Protein AF-A0A0S2KBW3-F1 (afdb_monomer_lite)

Secondary structure (DSSP, 8-state):
-TTHHHHHHHHHHHHHHHHHHHHHHHHHHHHHHHHHHHHHTT----HHHHHHHHS----HHHHHHHHHHHHHHHHHHHHHHHHHHHHH--HHHHHHHHHHHHHHHHHHHHHHHHHHHHS----

Radius of gyration: 21.9 Å; chains: 1; bounding box: 45×46×58 Å

pLDDT: mean 83.55, std 12.35, range [44.75, 97.81]

Organism: NCBI:txid1249552

Foldseek 3Di:
DVVVVVCVVVVVVVVVVVVVVVVVVVVLVVLVVVVVVCVVVVNPQDPVNCCVSNPPPPDLVVLLVQLVVLLVVLVVLLVVQVVCCVPPVDNVSNVVSNVVSCVSNVSSVVSNVVSVVPPPPPD

Structure (mmCIF, N/CA/C/O backbone):
data_AF-A0A0S2KBW3-F1
#
_entry.id   AF-A0A0S2KBW3-F1
#
loop_
_atom_site.group_PDB
_atom_site.id
_atom_site.type_symbol
_atom_site.label_atom_id
_atom_site.label_alt_id
_atom_site.label_comp_id
_atom_site.label_asym_id
_atom_site.label_entity_id
_atom_site.label_seq_id
_atom_site.pdbx_PDB_ins_code
_atom_site.Cartn_x
_atom_site.Cartn_y
_atom_site.Cartn_z
_atom_site.occupancy
_atom_site.B_iso_or_equiv
_atom_site.auth_seq_id
_atom_site.auth_comp_id
_atom_site.auth_asym_id
_atom_site.auth_atom_id
_atom_site.pdbx_PDB_model_num
ATOM 1 N N . MET A 1 1 ? -2.255 -23.420 -21.746 1.00 65.56 1 MET A N 1
ATOM 2 C CA . MET A 1 1 ? -1.202 -23.194 -20.726 1.00 65.56 1 MET A CA 1
ATOM 3 C C . MET A 1 1 ? -0.645 -21.774 -20.776 1.00 65.56 1 MET A C 1
ATOM 5 O O . MET A 1 1 ? -0.390 -21.212 -19.723 1.00 65.56 1 MET A O 1
ATOM 9 N N . GLU A 1 2 ? -0.530 -21.159 -21.954 1.00 80.38 2 GLU A N 1
ATOM 10 C CA . GLU A 1 2 ? 0.042 -19.810 -22.139 1.00 80.38 2 GLU A CA 1
ATOM 11 C C . GLU A 1 2 ? -0.702 -18.682 -21.401 1.00 80.38 2 GLU A C 1
ATOM 13 O O . GLU A 1 2 ? -0.073 -17.743 -20.934 1.00 80.38 2 GLU A O 1
ATOM 18 N N . LEU A 1 3 ? -2.019 -18.804 -21.203 1.00 78.88 3 LEU A N 1
ATOM 19 C CA . LEU A 1 3 ? -2.834 -17.828 -20.459 1.00 78.88 3 LEU A CA 1
ATOM 20 C C . LEU A 1 3 ? -2.701 -17.944 -18.929 1.00 78.88 3 LEU A C 1
ATOM 22 O O . LEU A 1 3 ? -2.994 -16.992 -18.212 1.00 78.88 3 LEU A O 1
ATOM 26 N N . LEU A 1 4 ? -2.260 -19.099 -18.418 1.00 83.44 4 LEU A N 1
ATOM 27 C CA . LEU A 1 4 ? -2.167 -19.362 -16.977 1.00 83.44 4 LEU A CA 1
ATOM 28 C C . LEU A 1 4 ? -0.913 -18.723 -16.361 1.00 83.44 4 LEU A C 1
ATOM 30 O O . LEU A 1 4 ? -0.945 -18.285 -15.215 1.00 83.44 4 LEU A O 1
ATOM 34 N N . ILE A 1 5 ? 0.171 -18.636 -17.137 1.00 84.12 5 ILE A N 1
ATOM 35 C CA . ILE A 1 5 ? 1.462 -18.070 -16.721 1.00 84.12 5 ILE A CA 1
ATOM 36 C C . ILE A 1 5 ? 1.336 -16.590 -16.317 1.00 84.12 5 ILE A C 1
ATOM 38 O O . ILE A 1 5 ? 1.719 -16.265 -15.193 1.00 84.12 5 ILE A O 1
ATOM 42 N N . PRO A 1 6 ? 0.759 -15.690 -17.142 1.00 84.69 6 PRO A N 1
ATOM 43 C CA . PRO A 1 6 ? 0.581 -14.298 -16.737 1.00 84.69 6 PRO A CA 1
ATOM 44 C C . PRO A 1 6 ? -0.462 -14.135 -15.623 1.00 84.69 6 PRO A C 1
ATOM 46 O O . PRO A 1 6 ? -0.389 -13.165 -14.877 1.00 84.69 6 PRO A O 1
ATOM 49 N N . LEU A 1 7 ? -1.407 -15.074 -15.465 1.00 86.50 7 LEU A N 1
ATOM 50 C CA . LEU A 1 7 ? -2.447 -15.010 -14.429 1.00 86.50 7 LEU A CA 1
ATOM 51 C C . LEU A 1 7 ? -1.973 -15.480 -13.044 1.00 86.50 7 LEU A C 1
ATOM 53 O O . LEU A 1 7 ? -2.516 -15.049 -12.027 1.00 86.50 7 LEU A O 1
ATOM 57 N N . ALA A 1 8 ? -0.978 -16.368 -12.991 1.00 86.88 8 ALA A N 1
ATOM 58 C CA . ALA A 1 8 ? -0.470 -16.977 -11.764 1.00 86.88 8 ALA A CA 1
ATOM 59 C C . ALA A 1 8 ? -0.102 -15.976 -10.641 1.00 86.88 8 ALA A C 1
ATOM 61 O O . ALA A 1 8 ? -0.535 -16.193 -9.500 1.00 86.88 8 ALA A O 1
ATOM 62 N N . PRO A 1 9 ? 0.621 -14.862 -10.897 1.00 81.31 9 PRO A N 1
ATOM 63 C CA . PRO A 1 9 ? 0.916 -13.887 -9.844 1.00 81.31 9 PRO A CA 1
ATOM 64 C C . PRO A 1 9 ? -0.346 -13.191 -9.316 1.00 81.31 9 PRO A C 1
ATOM 66 O O . PRO A 1 9 ? -0.472 -12.982 -8.108 1.00 81.31 9 PRO A O 1
ATOM 69 N N . PHE A 1 10 ? -1.319 -12.899 -10.184 1.00 83.38 10 PHE A N 1
ATOM 70 C CA . PHE A 1 10 ? -2.580 -12.269 -9.783 1.00 83.38 10 PHE A CA 1
ATOM 71 C C . PHE A 1 10 ? -3.449 -13.206 -8.944 1.00 83.38 10 PHE A C 1
ATOM 73 O O . PHE A 1 10 ? -4.012 -12.775 -7.940 1.00 83.38 10 PHE A O 1
ATOM 80 N N . LEU A 1 11 ? -3.516 -14.493 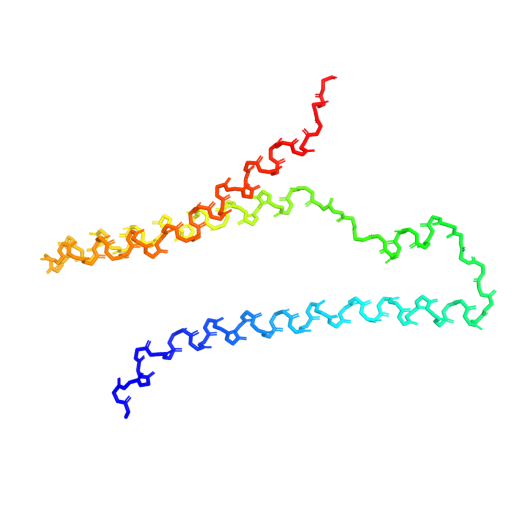-9.301 1.00 89.69 11 LEU A N 1
ATOM 81 C CA . LEU A 1 11 ? -4.232 -15.502 -8.514 1.00 89.69 11 LEU A CA 1
ATOM 82 C C . LEU A 1 11 ? -3.609 -15.696 -7.131 1.00 89.69 11 LEU A C 1
ATOM 84 O O . LEU A 1 11 ? -4.333 -15.850 -6.151 1.00 89.69 11 LEU A O 1
ATOM 88 N N . THR A 1 12 ? -2.281 -15.639 -7.038 1.00 86.44 12 THR A N 1
ATOM 89 C CA . THR A 1 12 ? -1.573 -15.734 -5.754 1.00 86.44 12 THR A CA 1
ATOM 90 C C . THR A 1 12 ? -1.890 -14.534 -4.859 1.00 86.44 12 THR A C 1
ATOM 92 O O . THR A 1 12 ? -2.267 -14.708 -3.701 1.00 86.44 12 THR A O 1
ATOM 95 N N . LEU A 1 13 ? -1.815 -13.316 -5.407 1.00 82.44 13 LEU A N 1
ATOM 96 C CA . LEU A 1 13 ? -2.211 -12.085 -4.714 1.00 82.44 13 LEU A CA 1
ATOM 97 C C . LEU A 1 13 ? -3.671 -12.140 -4.249 1.00 82.44 13 LEU A C 1
ATOM 99 O O . LEU A 1 13 ? -3.961 -11.867 -3.083 1.00 82.44 13 LEU A O 1
ATOM 103 N N . PHE A 1 14 ? -4.579 -12.548 -5.138 1.00 87.75 14 PHE A N 1
ATOM 104 C CA . PHE A 1 14 ? -5.990 -12.730 -4.815 1.00 87.75 14 PHE A CA 1
ATOM 105 C C . PHE A 1 14 ? -6.184 -13.753 -3.690 1.00 87.75 14 PHE A C 1
ATOM 107 O O . PHE A 1 14 ? -6.910 -13.478 -2.738 1.00 87.75 14 PHE A O 1
ATOM 114 N N . GLY A 1 15 ? -5.497 -14.896 -3.754 1.00 90.62 15 GLY A N 1
A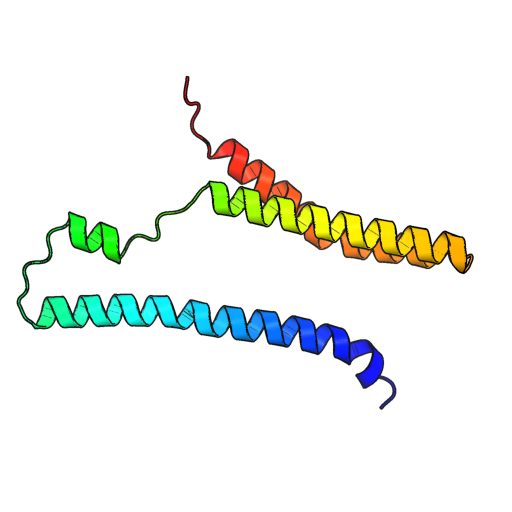TOM 115 C CA . GLY A 1 15 ? -5.565 -15.948 -2.742 1.00 90.62 15 GLY A CA 1
ATOM 116 C C . GLY A 1 15 ? -5.144 -15.464 -1.355 1.00 90.62 15 GLY A C 1
ATOM 117 O O . GLY A 1 15 ? -5.864 -15.697 -0.387 1.00 90.62 15 GLY A O 1
ATOM 118 N N . ILE A 1 16 ? -4.031 -14.729 -1.250 1.00 87.19 16 ILE A N 1
ATOM 119 C CA . ILE A 1 16 ? -3.551 -14.181 0.031 1.00 87.19 16 ILE A CA 1
ATOM 120 C C . ILE A 1 16 ? -4.579 -13.211 0.627 1.00 87.19 16 ILE A C 1
ATOM 122 O O . ILE A 1 16 ? -4.938 -13.331 1.801 1.00 87.19 16 ILE A O 1
ATOM 126 N N . VAL A 1 17 ? -5.089 -12.274 -0.180 1.00 84.25 17 VAL A N 1
ATOM 127 C CA . VAL A 1 17 ? -6.090 -11.292 0.268 1.00 84.25 17 VAL A CA 1
ATOM 128 C C . VAL A 1 17 ? -7.392 -11.983 0.675 1.00 84.25 17 VAL A C 1
ATOM 130 O O . VAL A 1 17 ? -7.962 -11.654 1.715 1.00 84.25 17 VAL A O 1
ATOM 133 N N . TRP A 1 18 ? -7.842 -12.966 -0.106 1.00 89.06 18 TRP A N 1
ATOM 134 C CA . TRP A 1 18 ? -9.054 -13.732 0.166 1.00 89.06 18 TRP A CA 1
ATOM 135 C C . TRP A 1 18 ? -8.964 -14.500 1.485 1.00 89.06 18 TRP A C 1
ATOM 137 O O . TRP A 1 18 ? -9.872 -14.420 2.313 1.00 89.06 18 TRP A O 1
ATOM 147 N N . ILE A 1 19 ? -7.851 -15.201 1.711 1.00 87.62 19 ILE A N 1
ATOM 148 C CA . ILE A 1 19 ? -7.602 -15.946 2.948 1.00 87.62 19 ILE A CA 1
ATOM 149 C C . ILE A 1 19 ? -7.589 -14.990 4.146 1.00 87.62 19 ILE A C 1
ATOM 151 O O . ILE A 1 19 ? -8.301 -15.220 5.126 1.00 87.62 19 ILE A O 1
ATOM 155 N N . ALA A 1 20 ? -6.839 -13.887 4.061 1.00 81.88 20 ALA A N 1
ATOM 156 C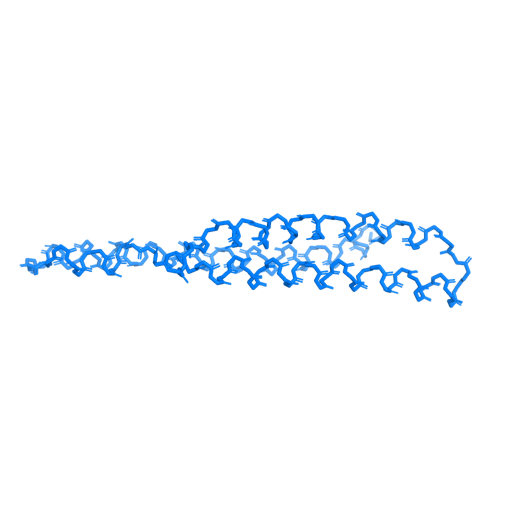 CA . ALA A 1 20 ? -6.775 -12.895 5.132 1.00 81.88 20 ALA A CA 1
ATOM 157 C C . ALA A 1 20 ? -8.160 -12.295 5.446 1.00 81.88 20 ALA A C 1
ATOM 159 O O . ALA A 1 20 ? -8.531 -12.150 6.614 1.00 81.88 20 ALA A O 1
ATOM 160 N N . TYR A 1 21 ? -8.949 -11.989 4.411 1.00 83.44 21 TYR A N 1
ATOM 161 C CA . TYR A 1 21 ? -10.317 -11.497 4.554 1.00 83.44 21 TYR A CA 1
ATOM 162 C C . TYR A 1 21 ? -11.228 -12.523 5.241 1.00 83.44 21 TYR A C 1
ATOM 164 O O . TYR A 1 21 ? -11.955 -12.172 6.174 1.00 83.44 21 TYR A O 1
ATOM 172 N N . TRP A 1 22 ? -11.160 -13.789 4.822 1.00 83.56 22 TRP A N 1
ATOM 173 C CA . TRP A 1 22 ? -11.971 -14.870 5.378 1.00 83.56 22 TRP A CA 1
ATOM 174 C C . TRP A 1 22 ? -11.697 -15.089 6.873 1.00 83.56 22 TRP A C 1
ATOM 176 O O . TRP A 1 22 ? -12.638 -15.133 7.670 1.00 83.56 22 TRP A O 1
ATOM 186 N N . PHE A 1 23 ? -10.424 -15.116 7.284 1.00 81.19 23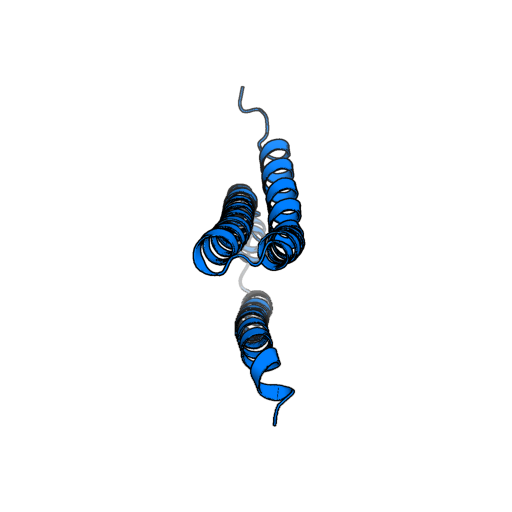 PHE A N 1
ATOM 187 C CA . PHE A 1 23 ? -10.056 -15.220 8.701 1.00 81.19 23 PHE A CA 1
ATOM 188 C C . PHE A 1 23 ? -10.508 -14.002 9.517 1.00 81.19 23 PHE A C 1
ATOM 190 O O . PHE A 1 23 ? -11.072 -14.149 10.603 1.00 81.19 23 PHE A O 1
ATOM 197 N N . ASN A 1 24 ? -10.340 -12.788 8.986 1.00 74.94 24 ASN A N 1
ATOM 198 C CA . ASN A 1 24 ? -10.752 -11.571 9.686 1.00 74.94 24 ASN A CA 1
ATOM 199 C C . ASN A 1 24 ? -12.285 -11.470 9.854 1.00 74.94 24 ASN A C 1
ATOM 201 O O . ASN A 1 24 ? -12.777 -10.937 10.852 1.00 74.94 24 ASN A O 1
ATOM 205 N N . ALA A 1 25 ? -13.057 -12.013 8.906 1.00 72.81 25 ALA A N 1
ATOM 206 C CA . ALA A 1 25 ? -14.514 -12.090 9.003 1.00 72.81 25 ALA A CA 1
ATOM 207 C C . ALA A 1 25 ? -14.985 -13.048 10.117 1.00 72.81 25 ALA A C 1
ATOM 209 O O . ALA A 1 25 ? -16.004 -12.783 10.763 1.00 72.81 25 ALA A O 1
ATOM 210 N N . GLY A 1 26 ? -14.238 -14.126 10.381 1.00 74.75 26 GLY A N 1
ATOM 211 C CA . GLY A 1 26 ? -14.531 -15.091 11.447 1.00 74.75 26 GLY A CA 1
ATOM 212 C C . GLY A 1 26 ? -14.428 -14.500 12.857 1.00 74.75 26 GLY A C 1
ATOM 213 O O . GLY A 1 26 ? -15.298 -14.746 13.692 1.00 74.75 26 GLY A O 1
ATOM 214 N N . ASN A 1 27 ? -13.434 -13.643 13.104 1.00 69.81 27 ASN A N 1
ATOM 215 C CA . ASN A 1 27 ? -13.173 -13.077 14.435 1.00 69.81 27 ASN A CA 1
ATOM 216 C C . ASN A 1 27 ? -14.361 -12.276 14.997 1.00 69.81 27 ASN A C 1
ATOM 218 O O . ASN A 1 27 ? -14.649 -12.331 16.190 1.00 69.81 27 ASN A O 1
ATOM 222 N N . ARG A 1 28 ? -15.110 -11.569 14.140 1.00 69.62 28 ARG A N 1
ATOM 223 C CA . ARG A 1 28 ? -16.298 -10.805 14.568 1.00 69.62 28 ARG A CA 1
ATOM 224 C C . ARG A 1 28 ? -17.437 -11.710 15.025 1.00 69.62 28 ARG A C 1
ATOM 226 O O . ARG A 1 28 ? -18.148 -11.361 15.964 1.00 69.62 28 ARG A O 1
ATOM 233 N N . LYS A 1 29 ? -17.605 -12.859 14.363 1.00 76.94 29 LYS A N 1
ATOM 234 C CA . LYS A 1 29 ? -18.629 -13.845 14.725 1.00 76.94 29 LYS A CA 1
ATOM 235 C C . LYS A 1 29 ? -18.321 -14.464 16.085 1.00 76.94 29 LYS A C 1
ATOM 237 O O . LYS A 1 29 ? -19.208 -14.508 16.927 1.00 76.94 29 LYS A O 1
ATOM 242 N N . GLN A 1 30 ? -17.060 -14.822 16.325 1.00 76.62 30 GLN A N 1
ATOM 243 C CA . GLN A 1 30 ? -16.621 -15.405 17.597 1.00 76.62 30 GLN A CA 1
ATOM 244 C C . GLN A 1 30 ? -16.848 -14.453 18.780 1.00 76.62 30 GLN A C 1
ATOM 246 O O . GLN A 1 30 ? -17.368 -14.863 19.809 1.00 76.62 30 GLN A O 1
ATOM 251 N N . VAL A 1 31 ? -16.551 -13.158 18.625 1.00 75.62 31 VAL A N 1
ATOM 252 C CA . VAL A 1 31 ? -16.806 -12.156 19.678 1.00 75.62 31 VAL A CA 1
ATOM 253 C C . VAL A 1 31 ? -18.300 -12.044 20.009 1.00 75.62 31 VAL A C 1
ATOM 255 O O . VAL A 1 31 ? -18.673 -12.001 21.181 1.00 75.62 31 VAL A O 1
ATOM 258 N N . GLN A 1 32 ? -19.171 -12.038 18.995 1.00 77.25 32 GLN A N 1
ATOM 259 C CA . GLN A 1 32 ? -20.624 -11.993 19.197 1.00 77.25 32 GLN A CA 1
ATOM 260 C C . GLN A 1 32 ? -21.169 -13.274 19.841 1.00 77.25 32 GLN A C 1
ATOM 262 O O . GLN A 1 32 ? -22.103 -13.211 20.639 1.00 77.25 32 GLN A O 1
ATOM 267 N N . GLU A 1 33 ? -20.591 -14.426 19.513 1.00 81.62 33 GLU A N 1
ATOM 268 C CA . GLU A 1 33 ? -20.949 -15.719 20.091 1.00 81.62 33 GLU A CA 1
ATOM 269 C C . GLU A 1 33 ? -20.534 -15.817 21.567 1.00 81.62 33 GLU A C 1
ATOM 271 O O . GLU A 1 33 ? -21.334 -16.241 22.404 1.00 81.62 33 GLU A O 1
ATOM 276 N N . THR A 1 34 ? -19.353 -15.303 21.921 1.00 80.69 34 THR A N 1
ATOM 277 C CA . THR A 1 34 ? -18.912 -15.154 23.317 1.00 80.69 34 THR A CA 1
ATOM 278 C C . THR A 1 34 ? -19.834 -14.216 24.099 1.00 80.69 34 THR A C 1
ATOM 280 O O . THR A 1 34 ? -20.262 -14.558 25.200 1.00 80.69 34 THR A O 1
ATOM 283 N N . LEU A 1 35 ? -20.216 -13.070 23.518 1.00 75.50 35 LEU A N 1
ATOM 284 C CA . LEU A 1 35 ? -21.191 -12.143 24.111 1.00 75.50 35 LEU A CA 1
ATOM 285 C C . LEU A 1 35 ? -22.550 -12.815 24.346 1.00 75.50 35 LEU A C 1
ATOM 287 O O . LEU A 1 35 ? -23.109 -12.696 25.433 1.00 75.50 35 LEU A O 1
ATOM 291 N N . ARG A 1 36 ? -23.070 -13.562 23.364 1.00 77.00 36 ARG A N 1
ATOM 292 C CA . ARG A 1 36 ? -24.321 -14.326 23.517 1.00 77.00 36 ARG A CA 1
ATOM 293 C C . ARG A 1 36 ? -24.217 -15.377 24.617 1.00 77.00 36 ARG A C 1
ATOM 295 O O . ARG A 1 36 ? -25.139 -15.509 25.413 1.00 77.00 36 ARG A O 1
ATOM 302 N N . THR A 1 37 ? -23.097 -16.091 24.682 1.00 81.31 37 THR A N 1
ATOM 303 C CA . THR A 1 37 ? -22.858 -17.116 25.705 1.00 81.31 37 THR A CA 1
ATOM 304 C C . THR A 1 37 ? -22.814 -16.504 27.104 1.00 81.31 37 THR A C 1
ATOM 306 O O . THR A 1 37 ? -23.472 -17.021 28.004 1.00 81.31 37 THR A O 1
ATOM 309 N N . ALA A 1 38 ? -22.126 -15.371 27.277 1.00 76.56 38 ALA A N 1
ATOM 310 C CA . ALA A 1 38 ? -22.048 -14.636 28.542 1.00 76.56 38 ALA A CA 1
ATOM 311 C C . ALA A 1 38 ? -23.415 -14.082 28.997 1.00 76.56 38 ALA A C 1
ATOM 313 O O . ALA A 1 38 ? -23.755 -14.160 30.176 1.00 76.56 38 ALA A O 1
ATOM 314 N N . ILE A 1 39 ? -24.236 -13.588 28.060 1.00 75.69 39 ILE A N 1
ATOM 315 C CA . ILE A 1 39 ? -25.614 -13.149 28.346 1.00 75.69 39 ILE A CA 1
ATOM 316 C C . ILE A 1 39 ? -26.474 -14.338 28.800 1.00 75.69 39 ILE A C 1
ATOM 318 O O . ILE A 1 39 ? -27.164 -14.253 29.814 1.00 75.69 39 ILE A O 1
ATOM 322 N N . ASN A 1 40 ? -26.406 -15.465 28.084 1.00 78.88 40 ASN A N 1
ATOM 323 C CA . ASN A 1 40 ? -27.189 -16.666 28.396 1.00 78.88 40 ASN A CA 1
ATOM 324 C C . ASN A 1 40 ? -26.794 -17.321 29.729 1.00 78.88 40 ASN A C 1
ATOM 326 O O . ASN A 1 40 ? -27.614 -18.003 30.335 1.00 78.88 40 ASN A O 1
ATOM 330 N N . SER A 1 41 ? -25.561 -17.116 30.197 1.00 79.69 41 SER A N 1
ATOM 331 C CA . SER A 1 41 ? -25.075 -17.631 31.486 1.00 79.69 41 SER A CA 1
ATOM 332 C C . SER A 1 41 ? -25.431 -16.727 32.678 1.00 79.69 41 SER A C 1
ATOM 334 O O . SER A 1 41 ? -25.007 -16.992 33.800 1.00 79.69 41 SER A O 1
ATOM 336 N N . GLY A 1 42 ? -26.253 -15.690 32.463 1.00 74.31 42 GLY A N 1
ATOM 337 C CA . GLY A 1 42 ? -26.771 -14.822 33.525 1.00 74.31 42 GLY A CA 1
ATOM 338 C C . GLY A 1 42 ? -25.742 -13.832 34.073 1.00 74.31 42 GLY A C 1
ATOM 339 O O . GLY A 1 42 ? -25.983 -13.193 35.099 1.00 74.31 42 GLY A O 1
ATOM 340 N N . GLN A 1 43 ? -24.594 -13.692 33.406 1.00 73.25 43 GLN A N 1
ATOM 341 C CA . GLN A 1 43 ? -23.544 -12.781 33.825 1.00 73.25 43 GLN A CA 1
ATOM 342 C C . GLN A 1 43 ? -23.974 -11.339 33.529 1.00 73.25 43 GLN A C 1
ATOM 344 O O . GLN A 1 43 ? -24.286 -10.988 32.389 1.00 73.25 43 GLN A O 1
ATOM 349 N N . GLN A 1 44 ? -24.007 -10.489 34.559 1.00 67.94 44 GLN A N 1
ATOM 350 C CA . GLN A 1 44 ? -24.327 -9.072 34.396 1.00 67.94 44 GLN A CA 1
ATOM 351 C C . GLN A 1 44 ? -23.164 -8.378 33.686 1.00 67.94 44 GLN A C 1
ATOM 353 O O . GLN A 1 44 ? -22.171 -7.990 34.299 1.00 67.94 44 GLN A O 1
ATOM 358 N N . LEU A 1 45 ? -23.271 -8.257 32.367 1.00 65.50 45 LEU A N 1
ATOM 359 C CA . LEU A 1 45 ? -22.337 -7.475 31.574 1.00 65.50 45 LEU A CA 1
ATOM 360 C C . LEU A 1 45 ? -22.660 -5.997 31.778 1.00 65.50 45 LEU A C 1
ATOM 362 O O . LEU A 1 45 ? -23.745 -5.535 31.420 1.00 65.50 45 LEU A O 1
ATOM 366 N N . THR A 1 46 ? -21.724 -5.246 32.353 1.00 73.31 46 THR A N 1
ATOM 367 C CA . THR A 1 46 ? -21.885 -3.797 32.449 1.00 73.31 46 THR A CA 1
ATOM 368 C C . THR A 1 46 ? -21.826 -3.179 31.042 1.00 73.31 46 THR A C 1
ATOM 370 O O . THR A 1 46 ? -21.165 -3.719 30.143 1.00 73.31 46 THR A O 1
ATOM 373 N N . PRO A 1 47 ? -22.495 -2.035 30.810 1.00 67.12 47 PRO A N 1
ATOM 374 C CA . PRO A 1 47 ? -22.475 -1.351 29.515 1.00 67.12 47 PRO A CA 1
ATOM 375 C C . PRO A 1 47 ? -21.058 -1.041 29.005 1.00 67.12 47 PRO A C 1
ATOM 377 O O . PRO A 1 47 ? -20.818 -1.054 27.798 1.00 67.12 47 PRO A O 1
ATOM 380 N N . GLU A 1 48 ? -20.103 -0.814 29.913 1.00 69.06 48 GLU A N 1
ATOM 381 C CA . GLU A 1 48 ? -18.687 -0.615 29.584 1.00 69.06 48 GLU A CA 1
ATOM 382 C C . GLU A 1 48 ? -18.028 -1.876 29.021 1.00 69.06 48 GLU A C 1
ATOM 384 O O . GLU A 1 48 ? -17.330 -1.790 28.012 1.00 69.06 48 GLU A O 1
ATOM 389 N N . THR A 1 49 ? -18.288 -3.056 29.593 1.00 69.50 49 THR A N 1
ATOM 390 C CA . THR A 1 49 ? -17.731 -4.326 29.098 1.00 69.50 49 THR A CA 1
ATOM 391 C C . THR A 1 49 ? -18.305 -4.700 27.730 1.00 69.50 49 THR A C 1
ATOM 393 O O . THR A 1 49 ? -17.571 -5.158 26.855 1.00 69.50 49 THR A O 1
ATOM 396 N N . ILE A 1 50 ? -19.595 -4.433 27.494 1.00 68.19 50 ILE A N 1
ATOM 397 C CA . ILE A 1 50 ? -20.233 -4.628 26.179 1.00 68.19 50 ILE A CA 1
ATOM 398 C C . ILE A 1 50 ? -19.615 -3.693 25.139 1.00 68.19 50 ILE A C 1
ATOM 400 O O . ILE A 1 50 ? -19.346 -4.108 24.013 1.00 68.19 50 ILE A O 1
ATOM 404 N N . LYS A 1 51 ? -19.353 -2.437 25.509 1.00 69.06 51 LYS A N 1
ATOM 405 C CA . LYS A 1 51 ? -18.716 -1.463 24.620 1.00 69.06 51 LYS A CA 1
ATOM 406 C C . LYS A 1 51 ? -17.258 -1.832 24.338 1.00 69.06 51 LYS A C 1
ATOM 408 O O . LYS A 1 51 ? -16.835 -1.727 23.195 1.00 69.06 51 LYS A O 1
ATOM 413 N N . ALA A 1 52 ? -16.522 -2.328 25.330 1.00 70.31 52 ALA A N 1
ATOM 414 C CA . ALA A 1 52 ? -15.140 -2.777 25.171 1.00 70.31 52 ALA A CA 1
ATOM 415 C C . ALA A 1 52 ? -15.010 -4.040 24.296 1.00 70.31 52 ALA A C 1
ATOM 417 O O . ALA A 1 52 ? -14.059 -4.153 23.527 1.00 70.31 52 ALA A O 1
ATOM 418 N N . LEU A 1 53 ? -15.970 -4.971 24.376 1.00 69.38 53 LEU A N 1
ATOM 419 C CA . LEU A 1 53 ? -15.997 -6.193 23.559 1.00 69.38 53 LEU A CA 1
ATOM 420 C C . LEU A 1 53 ? -16.614 -5.975 22.169 1.00 69.38 53 LEU A C 1
ATOM 422 O O . LEU A 1 53 ? -16.198 -6.606 21.201 1.00 69.38 53 LEU A O 1
ATOM 426 N N . GLY A 1 54 ? -17.630 -5.118 22.062 1.00 62.50 54 GLY A N 1
ATOM 427 C CA . GLY A 1 54 ? -18.443 -4.951 20.856 1.00 62.50 54 GLY A CA 1
ATOM 428 C C . GLY A 1 54 ? -18.046 -3.774 19.967 1.00 62.50 54 GLY A C 1
ATOM 429 O O . GLY A 1 54 ? -18.326 -3.807 18.766 1.00 62.50 54 GLY A O 1
ATOM 430 N N . ALA A 1 55 ? -17.398 -2.739 20.508 1.00 59.59 55 ALA A N 1
ATOM 431 C CA . ALA A 1 55 ? -16.958 -1.609 19.704 1.00 59.59 55 ALA A CA 1
ATOM 432 C C . ALA A 1 55 ? -15.565 -1.905 19.132 1.00 59.59 55 ALA A C 1
ATOM 434 O O . ALA A 1 55 ? -14.594 -1.957 19.889 1.00 59.59 55 ALA A O 1
ATOM 435 N N . PRO A 1 56 ? -15.408 -2.056 17.804 1.00 58.00 56 PRO A N 1
ATOM 436 C CA . PRO A 1 56 ? -14.082 -1.959 17.224 1.00 58.00 56 PRO A CA 1
ATOM 437 C C . PRO A 1 56 ? -13.547 -0.569 17.569 1.00 58.00 56 PRO A C 1
ATOM 439 O O . PRO A 1 56 ? -14.072 0.430 17.075 1.00 58.00 56 PRO A O 1
ATOM 442 N N . VAL A 1 57 ? -12.523 -0.497 18.426 1.00 60.34 57 VAL A N 1
ATOM 443 C CA . VAL A 1 57 ? -11.794 0.751 18.658 1.00 60.34 57 VAL A CA 1
ATOM 444 C C . VAL A 1 57 ? -11.208 1.144 17.310 1.00 60.34 57 VAL A C 1
ATOM 446 O O . VAL A 1 57 ? -10.291 0.502 16.777 1.00 60.34 57 VAL A O 1
ATOM 449 N N . ARG A 1 58 ? -11.843 2.136 16.688 1.00 59.19 58 ARG A N 1
ATOM 450 C CA . ARG A 1 58 ? -11.445 2.633 15.383 1.00 59.19 58 ARG A CA 1
ATOM 451 C C . ARG A 1 58 ? -10.128 3.349 15.607 1.00 59.19 58 ARG A C 1
ATOM 453 O O . ARG A 1 58 ? -10.073 4.374 16.268 1.00 59.19 58 ARG A O 1
ATOM 460 N N . ASN A 1 59 ? -9.063 2.700 15.164 1.00 66.81 59 ASN A N 1
ATOM 461 C CA . ASN A 1 59 ? -7.715 3.165 15.415 1.00 66.81 59 ASN A CA 1
ATOM 462 C C . ASN A 1 59 ? -7.359 4.087 14.249 1.00 66.81 59 ASN A C 1
ATOM 464 O O . ASN A 1 59 ? -7.102 3.582 13.159 1.00 66.81 59 ASN A O 1
ATOM 468 N N . ASP A 1 60 ? -7.458 5.403 14.443 1.00 67.06 60 ASP A N 1
ATOM 469 C CA . ASP A 1 60 ? -7.232 6.395 13.379 1.00 67.06 60 ASP A CA 1
ATOM 470 C C . ASP A 1 60 ? -5.814 6.301 12.793 1.00 67.06 60 ASP A C 1
ATOM 472 O O . ASP A 1 60 ? -5.616 6.547 11.602 1.00 67.06 60 ASP A O 1
ATOM 476 N N . ASP A 1 61 ? -4.845 5.825 13.580 1.00 76.06 61 ASP A N 1
ATOM 477 C CA . ASP A 1 61 ? -3.487 5.554 13.102 1.00 76.06 61 ASP A CA 1
ATOM 478 C C . ASP A 1 61 ? -3.438 4.398 12.093 1.00 76.06 61 ASP A C 1
ATOM 480 O O . ASP A 1 61 ? -2.580 4.377 11.212 1.00 76.06 61 ASP A O 1
ATOM 484 N N . ARG A 1 62 ? -4.399 3.466 12.144 1.00 79.69 62 ARG A N 1
ATOM 485 C CA . ARG A 1 62 ? -4.478 2.334 11.209 1.00 79.69 62 ARG A CA 1
ATOM 486 C C . ARG A 1 62 ? -4.688 2.809 9.779 1.00 79.69 62 ARG A C 1
ATOM 488 O O . ARG A 1 62 ? -4.045 2.290 8.873 1.00 79.69 62 ARG A O 1
ATOM 495 N N . ASP A 1 63 ? -5.553 3.799 9.578 1.00 85.06 63 ASP A N 1
ATOM 496 C CA . ASP A 1 63 ? -5.823 4.342 8.246 1.00 85.06 63 ASP A CA 1
ATOM 497 C C . ASP A 1 63 ? -4.586 5.077 7.705 1.00 85.06 63 ASP A C 1
ATOM 499 O O . ASP A 1 63 ? -4.281 4.964 6.519 1.00 85.06 63 ASP A O 1
ATOM 503 N N . MET A 1 64 ? -3.818 5.745 8.577 1.00 87.94 64 MET A N 1
ATOM 504 C CA . MET A 1 64 ? -2.548 6.378 8.206 1.00 87.94 64 MET A CA 1
ATOM 505 C C . MET A 1 64 ? -1.495 5.342 7.798 1.00 87.94 64 MET A C 1
ATOM 507 O O . MET A 1 64 ? -0.842 5.499 6.768 1.00 87.94 64 MET A O 1
ATOM 511 N N . THR A 1 65 ? -1.343 4.261 8.570 1.00 90.06 65 THR A N 1
ATOM 512 C CA . THR A 1 65 ? -0.395 3.187 8.246 1.00 90.06 65 THR A CA 1
ATOM 513 C C . THR A 1 65 ? -0.764 2.504 6.934 1.00 90.06 65 THR A C 1
ATOM 515 O O . THR A 1 65 ? 0.095 2.336 6.071 1.00 90.06 65 THR A O 1
ATOM 518 N N . VAL A 1 66 ? -2.039 2.149 6.744 1.00 91.06 66 VAL A N 1
ATOM 519 C CA . VAL A 1 66 ? -2.501 1.521 5.496 1.00 91.06 66 VAL A CA 1
ATOM 520 C C . VAL A 1 66 ? -2.309 2.474 4.316 1.00 91.06 66 VAL A C 1
ATOM 522 O O . VAL A 1 66 ? -1.829 2.053 3.264 1.00 91.06 66 VAL A O 1
ATOM 525 N N . GLY A 1 67 ? -2.615 3.762 4.492 1.00 92.94 67 GLY A N 1
ATOM 526 C CA . GLY A 1 67 ? -2.407 4.774 3.461 1.00 92.94 67 GLY A CA 1
ATOM 527 C C . GLY A 1 67 ? -0.943 4.912 3.040 1.00 92.94 67 GLY A C 1
ATOM 528 O O . GLY A 1 67 ? -0.634 4.876 1.847 1.00 92.94 67 GLY A O 1
ATOM 529 N N . ALA A 1 68 ? -0.030 4.985 4.011 1.00 94.12 68 ALA A N 1
ATOM 530 C CA . ALA A 1 68 ? 1.406 5.078 3.765 1.00 94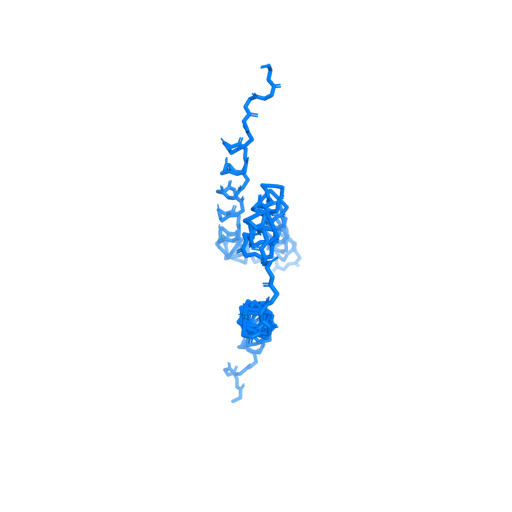.12 68 ALA A CA 1
ATOM 531 C C . ALA A 1 68 ? 1.961 3.837 3.045 1.00 94.12 68 ALA A C 1
ATOM 533 O O . ALA A 1 68 ? 2.750 3.971 2.109 1.00 94.12 68 ALA A O 1
ATOM 534 N N . VAL A 1 69 ? 1.512 2.636 3.428 1.00 94.31 69 VAL A N 1
ATOM 535 C CA . VAL A 1 69 ? 1.909 1.381 2.766 1.00 94.31 69 VAL A CA 1
ATOM 536 C C . VAL A 1 69 ? 1.479 1.373 1.298 1.00 94.31 69 VAL A C 1
ATOM 538 O O . VAL A 1 69 ? 2.2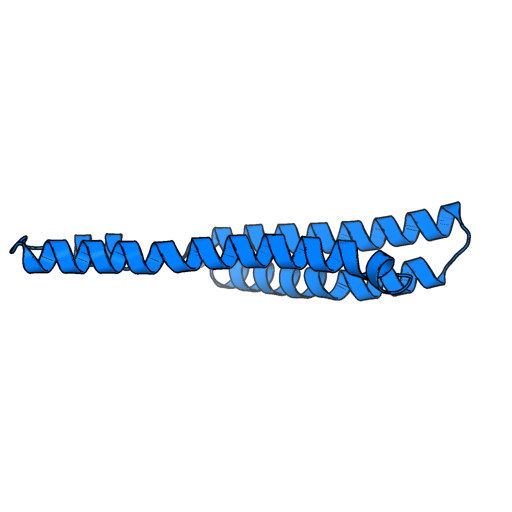68 1.009 0.430 1.00 94.31 69 VAL A O 1
ATOM 541 N N . LEU A 1 70 ? 0.259 1.815 0.990 1.00 95.69 70 LEU A N 1
ATOM 542 C CA . LEU A 1 70 ? -0.226 1.861 -0.391 1.00 95.69 70 LEU A CA 1
ATOM 543 C C . LEU A 1 70 ? 0.538 2.879 -1.253 1.00 95.69 70 LEU A C 1
ATOM 545 O O . LEU A 1 70 ? 0.851 2.588 -2.407 1.00 95.69 70 LEU A O 1
ATOM 549 N N . ILE A 1 71 ? 0.911 4.032 -0.691 1.00 97.31 71 ILE A N 1
ATOM 550 C CA . ILE A 1 71 ? 1.780 5.002 -1.379 1.00 97.31 71 ILE A CA 1
ATOM 551 C C . ILE A 1 71 ? 3.163 4.393 -1.654 1.00 97.31 71 ILE A C 1
ATOM 553 O O . ILE A 1 71 ? 3.691 4.550 -2.753 1.00 97.31 71 ILE A O 1
ATOM 557 N N . ALA A 1 72 ? 3.735 3.658 -0.695 1.00 96.75 72 ALA A N 1
ATOM 558 C CA . ALA A 1 72 ? 5.016 2.980 -0.884 1.00 96.75 72 ALA A CA 1
ATOM 559 C C . ALA A 1 72 ? 4.949 1.917 -1.996 1.00 96.75 72 ALA A C 1
ATOM 561 O O . ALA A 1 72 ? 5.856 1.833 -2.822 1.00 96.75 72 ALA A O 1
ATOM 562 N N . ILE A 1 73 ? 3.855 1.152 -2.068 1.00 95.94 73 ILE A N 1
ATOM 563 C CA . ILE A 1 73 ? 3.623 0.177 -3.146 1.00 95.94 73 ILE A CA 1
ATOM 564 C C . ILE A 1 73 ? 3.522 0.881 -4.507 1.00 95.94 73 ILE A C 1
ATOM 566 O O . ILE A 1 73 ? 4.128 0.427 -5.476 1.00 95.94 73 ILE A O 1
ATOM 570 N N . ALA A 1 74 ? 2.807 2.007 -4.591 1.00 97.38 74 ALA A N 1
ATOM 571 C CA . ALA A 1 74 ? 2.734 2.803 -5.816 1.00 97.38 74 ALA A CA 1
ATOM 572 C C . ALA A 1 74 ? 4.121 3.283 -6.270 1.00 97.38 74 ALA A C 1
ATOM 574 O O . ALA A 1 74 ? 4.493 3.109 -7.430 1.00 97.38 74 ALA A O 1
ATOM 575 N N . ALA A 1 75 ? 4.915 3.825 -5.343 1.00 97.62 75 ALA A N 1
ATOM 576 C CA . ALA A 1 75 ? 6.283 4.245 -5.624 1.00 97.62 75 ALA A CA 1
ATOM 577 C C . ALA A 1 75 ? 7.153 3.074 -6.112 1.00 97.62 75 ALA A C 1
ATOM 579 O O . ALA A 1 75 ? 7.903 3.233 -7.072 1.00 97.62 75 ALA A O 1
ATOM 580 N N . ALA A 1 76 ? 7.014 1.886 -5.514 1.00 97.38 76 ALA A N 1
ATOM 581 C CA . ALA A 1 76 ? 7.745 0.693 -5.933 1.00 97.38 76 ALA A CA 1
ATOM 582 C C . ALA A 1 76 ? 7.431 0.290 -7.385 1.00 97.38 76 ALA A C 1
ATOM 584 O O . ALA A 1 76 ? 8.355 -0.010 -8.139 1.00 97.38 76 ALA A O 1
ATOM 585 N N . PHE A 1 77 ? 6.161 0.335 -7.805 1.00 97.38 77 PHE A N 1
ATOM 586 C CA . PHE A 1 77 ? 5.784 0.061 -9.198 1.00 97.38 77 PHE A CA 1
ATOM 587 C C . PHE A 1 77 ? 6.364 1.090 -10.175 1.00 97.38 77 PHE A C 1
ATOM 589 O O . PHE A 1 77 ? 6.877 0.704 -11.224 1.00 97.38 77 PHE A O 1
ATOM 596 N N . ILE A 1 78 ? 6.342 2.380 -9.826 1.00 97.81 78 ILE A N 1
ATOM 597 C CA . ILE A 1 78 ? 6.947 3.434 -10.657 1.00 97.81 78 ILE A CA 1
ATOM 598 C C . ILE A 1 78 ? 8.452 3.190 -10.810 1.00 97.81 78 ILE A C 1
ATOM 600 O O . ILE A 1 78 ? 8.962 3.183 -11.929 1.00 97.81 78 ILE A O 1
ATOM 604 N N . ILE A 1 79 ? 9.159 2.937 -9.703 1.00 97.69 79 ILE A N 1
ATOM 605 C CA . ILE A 1 79 ? 10.602 2.660 -9.713 1.00 97.69 79 ILE A CA 1
ATOM 606 C C . ILE A 1 79 ? 10.906 1.420 -10.557 1.00 97.69 79 ILE A C 1
ATOM 608 O O . ILE A 1 79 ? 11.815 1.458 -11.382 1.00 97.69 79 ILE A O 1
ATOM 612 N N . LEU A 1 80 ? 10.132 0.343 -10.404 1.00 95.12 80 LEU A N 1
ATOM 613 C CA . LEU A 1 80 ? 10.289 -0.869 -11.207 1.00 95.12 80 LEU A CA 1
ATOM 614 C C . LEU A 1 80 ? 10.138 -0.578 -12.707 1.00 95.12 80 LEU A C 1
ATOM 616 O O . LEU A 1 80 ? 10.983 -0.995 -13.496 1.00 95.12 80 LEU A O 1
ATOM 620 N N . GLY A 1 81 ? 9.100 0.169 -13.096 1.00 95.81 81 GLY A N 1
ATOM 621 C CA . GLY A 1 81 ? 8.885 0.571 -14.487 1.00 95.81 81 GLY A CA 1
ATOM 622 C C . GLY A 1 81 ? 10.041 1.397 -15.052 1.00 95.81 81 GLY A C 1
ATOM 623 O O . GLY A 1 81 ? 10.483 1.143 -16.171 1.00 95.81 81 GLY A O 1
ATOM 624 N N . LEU A 1 82 ? 10.577 2.334 -14.264 1.00 97.00 82 LEU A N 1
ATOM 625 C CA . LEU A 1 82 ? 11.736 3.144 -14.647 1.00 97.00 82 LEU A CA 1
ATOM 626 C C . LEU A 1 82 ? 13.011 2.310 -14.802 1.00 97.00 82 LEU A C 1
ATOM 628 O O . LEU A 1 82 ? 13.758 2.514 -15.754 1.00 97.00 82 LEU A O 1
ATOM 632 N N . VAL A 1 83 ? 13.261 1.357 -13.901 1.00 97.31 83 VAL A N 1
ATOM 633 C CA . VAL A 1 83 ? 14.424 0.462 -14.000 1.00 97.31 83 VAL A CA 1
ATOM 634 C C . VAL A 1 83 ? 14.338 -0.397 -15.261 1.00 97.31 83 VAL A C 1
ATOM 636 O O . VAL A 1 83 ? 15.332 -0.523 -15.970 1.00 97.31 83 VAL A O 1
ATOM 639 N N . ILE A 1 84 ? 13.163 -0.949 -15.580 1.00 94.88 84 ILE A N 1
ATOM 640 C CA . ILE A 1 84 ? 12.981 -1.738 -16.807 1.00 94.88 84 ILE A CA 1
ATOM 641 C C . ILE A 1 84 ? 13.199 -0.868 -18.046 1.00 94.88 84 ILE A C 1
ATOM 643 O O . ILE A 1 84 ? 13.904 -1.297 -18.956 1.00 94.88 84 ILE A O 1
ATOM 647 N N . PHE A 1 85 ? 12.668 0.358 -18.059 1.00 94.25 85 PHE A N 1
ATOM 648 C CA . PHE A 1 85 ? 12.927 1.318 -19.131 1.00 94.25 85 PHE A CA 1
ATOM 649 C C . PHE A 1 85 ? 14.433 1.555 -19.332 1.00 94.25 85 PHE A C 1
ATOM 651 O O . PHE A 1 85 ? 14.915 1.438 -20.451 1.00 94.25 85 PHE A O 1
ATOM 658 N N . ILE A 1 86 ? 15.193 1.801 -18.260 1.00 95.88 86 ILE A N 1
ATOM 659 C CA . ILE A 1 86 ? 16.642 2.058 -18.346 1.00 95.88 86 ILE A CA 1
ATOM 660 C C . ILE A 1 86 ? 17.418 0.830 -18.845 1.00 95.88 86 ILE A C 1
ATOM 662 O O . ILE A 1 86 ? 18.380 0.971 -19.595 1.00 95.88 86 ILE A O 1
ATOM 666 N N . VAL A 1 87 ? 17.038 -0.371 -18.403 1.00 96.50 87 VAL A N 1
ATOM 667 C CA . VAL A 1 87 ? 17.790 -1.603 -18.690 1.00 96.50 87 VAL A CA 1
ATOM 668 C C . VAL A 1 87 ? 17.433 -2.202 -20.052 1.00 96.50 87 VAL A C 1
ATOM 670 O O . VAL A 1 87 ? 18.295 -2.806 -20.685 1.00 96.50 87 VAL A O 1
ATOM 673 N N . GLN A 1 88 ? 16.179 -2.074 -20.491 1.00 95.00 88 GLN A N 1
ATOM 674 C CA . GLN A 1 88 ? 15.667 -2.740 -21.696 1.00 95.00 88 GLN A CA 1
ATOM 675 C C . GLN A 1 88 ? 15.205 -1.784 -22.804 1.00 95.00 88 GLN A C 1
ATOM 677 O O . GLN A 1 88 ? 14.753 -2.268 -23.837 1.00 95.00 88 GLN A O 1
ATOM 682 N N . ASP A 1 89 ? 15.306 -0.466 -22.606 1.00 93.75 89 ASP A N 1
ATOM 683 C CA . ASP A 1 89 ? 14.878 0.574 -23.559 1.00 93.75 89 ASP A CA 1
ATOM 684 C C . ASP A 1 89 ? 13.403 0.442 -23.996 1.00 93.75 89 ASP A C 1
ATOM 686 O O . ASP A 1 89 ? 13.035 0.678 -25.142 1.00 93.75 89 ASP A O 1
ATOM 690 N N . GLN A 1 90 ? 12.538 0.033 -23.058 1.00 93.19 90 GLN A N 1
ATOM 691 C CA . GLN A 1 90 ? 11.091 -0.123 -23.268 1.00 93.19 90 GLN A CA 1
ATOM 692 C C . GLN A 1 90 ? 10.314 0.979 -22.526 1.00 93.19 90 GLN A C 1
ATOM 694 O O . GLN A 1 90 ? 9.928 0.791 -21.363 1.00 93.19 90 GLN A O 1
ATOM 699 N N . PRO A 1 91 ? 10.089 2.154 -23.145 1.00 91.50 91 PRO A N 1
ATOM 700 C CA . PRO A 1 91 ? 9.419 3.283 -22.494 1.00 91.50 91 PRO A CA 1
ATOM 701 C C . PRO A 1 91 ? 7.950 2.998 -22.143 1.00 91.50 91 PRO A C 1
ATOM 703 O O . PRO A 1 91 ? 7.424 3.540 -21.167 1.00 91.50 91 PRO A O 1
ATOM 706 N N . GLU A 1 92 ? 7.281 2.114 -22.885 1.00 95.38 92 GLU A N 1
ATOM 707 C CA . GLU A 1 92 ? 5.902 1.698 -22.628 1.00 95.38 92 GLU A CA 1
ATOM 708 C C . GLU A 1 92 ? 5.731 1.023 -21.262 1.00 95.38 92 GLU A C 1
ATOM 710 O O . GLU A 1 92 ? 4.701 1.211 -20.610 1.00 95.38 92 GLU A O 1
ATOM 715 N N . VAL A 1 93 ? 6.746 0.301 -20.775 1.00 93.50 93 VAL A N 1
ATOM 716 C CA . VAL A 1 93 ? 6.680 -0.385 -19.477 1.00 93.50 93 VAL A CA 1
ATOM 717 C C . VAL A 1 93 ? 6.598 0.626 -18.337 1.00 93.50 93 VAL A C 1
ATOM 719 O O . VAL A 1 93 ? 5.806 0.439 -17.413 1.00 93.50 93 VAL A O 1
ATOM 722 N N . ALA A 1 94 ? 7.342 1.732 -18.415 1.00 94.19 94 ALA A N 1
ATOM 723 C CA . ALA A 1 94 ? 7.274 2.793 -17.412 1.00 94.19 94 ALA A CA 1
ATOM 724 C C . ALA A 1 94 ? 5.873 3.429 -17.349 1.00 94.19 94 ALA A C 1
ATOM 726 O O . ALA A 1 94 ? 5.338 3.657 -16.259 1.00 94.19 94 ALA A O 1
ATOM 727 N N . LEU A 1 95 ? 5.245 3.650 -18.508 1.00 95.00 95 LEU A N 1
ATOM 728 C CA . LEU A 1 95 ? 3.879 4.172 -18.620 1.00 95.00 95 LEU A CA 1
ATOM 729 C C . LEU A 1 95 ? 2.844 3.204 -18.034 1.00 95.00 95 LEU A C 1
ATOM 731 O O . LEU A 1 95 ? 2.021 3.606 -17.208 1.00 95.00 95 LEU A O 1
ATOM 735 N N . ILE A 1 96 ? 2.914 1.922 -18.403 1.00 95.44 96 ILE A N 1
ATOM 736 C CA . ILE A 1 96 ? 1.994 0.889 -17.906 1.00 95.44 96 ILE A CA 1
ATOM 737 C C . ILE A 1 96 ? 2.144 0.727 -16.389 1.00 95.44 96 ILE A C 1
ATOM 739 O O . ILE A 1 96 ? 1.144 0.725 -15.670 1.00 95.44 96 ILE A O 1
ATOM 743 N N . MET A 1 97 ? 3.377 0.644 -15.879 1.00 95.69 97 MET A N 1
ATOM 744 C CA . MET A 1 97 ? 3.632 0.505 -14.441 1.00 95.69 97 MET A CA 1
ATOM 745 C C . MET A 1 97 ? 3.175 1.731 -13.649 1.00 95.69 97 MET A C 1
ATOM 747 O O . MET A 1 97 ? 2.630 1.574 -12.559 1.00 95.69 97 MET A O 1
ATOM 751 N N . THR A 1 98 ? 3.308 2.938 -14.202 1.00 96.44 98 THR A N 1
ATOM 752 C CA . THR A 1 98 ? 2.753 4.157 -13.590 1.00 96.44 98 THR A CA 1
ATOM 753 C C . THR A 1 98 ? 1.222 4.111 -13.547 1.00 96.44 98 THR A C 1
ATOM 755 O O . THR A 1 98 ? 0.615 4.466 -12.535 1.00 96.44 98 THR A O 1
ATOM 758 N N . GLY A 1 99 ? 0.584 3.601 -14.606 1.00 95.56 99 GLY A N 1
ATOM 759 C CA . GLY A 1 99 ? -0.855 3.336 -14.626 1.00 95.56 99 GLY A CA 1
ATOM 760 C C . GLY A 1 99 ? -1.284 2.367 -13.521 1.00 95.56 99 GLY A C 1
ATOM 761 O O . GLY A 1 99 ? -2.199 2.671 -12.758 1.00 95.56 99 GLY A O 1
ATOM 762 N N . VAL A 1 100 ? -0.580 1.242 -13.362 1.00 95.06 100 VAL A N 1
ATOM 763 C CA . VAL A 1 100 ? -0.835 0.260 -12.289 1.00 95.06 100 VAL A CA 1
ATOM 764 C C . VAL A 1 100 ? -0.572 0.859 -10.902 1.00 95.06 100 VAL A C 1
ATOM 766 O O . VAL A 1 100 ? -1.350 0.632 -9.977 1.00 95.06 100 VAL A O 1
ATOM 769 N N . ALA A 1 101 ? 0.472 1.676 -10.750 1.00 97.25 101 ALA A N 1
ATOM 770 C CA . ALA A 1 101 ? 0.807 2.359 -9.503 1.00 97.25 101 ALA A CA 1
ATOM 771 C C . ALA A 1 101 ? -0.262 3.367 -9.054 1.00 97.25 101 ALA A C 1
ATOM 773 O O . ALA A 1 101 ? -0.413 3.612 -7.855 1.00 97.25 101 ALA A O 1
ATOM 774 N N . SER A 1 102 ? -1.022 3.941 -9.992 1.00 97.44 102 SER A N 1
ATOM 775 C CA . SER A 1 102 ? -2.050 4.936 -9.673 1.00 97.44 102 SER A CA 1
ATOM 776 C C . SER A 1 102 ? -3.143 4.385 -8.748 1.00 97.44 102 SER A C 1
ATOM 778 O O . SER A 1 102 ? -3.616 5.109 -7.874 1.00 97.44 102 SER A O 1
ATOM 780 N N . PHE A 1 103 ? -3.485 3.094 -8.862 1.00 94.94 103 PHE A N 1
ATOM 781 C CA . PHE A 1 103 ? -4.500 2.450 -8.026 1.00 94.94 103 PHE A CA 1
ATOM 782 C C . PHE A 1 103 ? -4.130 2.482 -6.533 1.00 94.94 103 PHE A C 1
ATOM 784 O O . PHE A 1 103 ? -4.849 3.123 -5.762 1.00 94.94 103 PHE A O 1
ATOM 791 N N . PRO A 1 104 ? -3.019 1.861 -6.081 1.00 96.25 104 PRO A N 1
ATOM 792 C CA . PRO A 1 104 ? -2.620 1.962 -4.684 1.00 96.25 104 PRO A CA 1
ATOM 793 C C . PRO A 1 104 ? -2.231 3.399 -4.305 1.00 96.25 104 PRO A C 1
ATOM 795 O O . PRO A 1 104 ? -2.542 3.825 -3.197 1.00 96.25 104 PRO A O 1
ATOM 798 N N . GLY A 1 105 ? -1.644 4.189 -5.210 1.00 97.56 105 GLY A N 1
ATOM 799 C CA . GLY A 1 105 ? -1.213 5.557 -4.908 1.00 97.56 105 GLY A CA 1
ATOM 800 C C . GLY A 1 105 ? -2.371 6.475 -4.517 1.00 97.56 105 GLY A C 1
ATOM 801 O O . GLY A 1 105 ? -2.312 7.147 -3.487 1.00 97.56 105 GLY A O 1
ATOM 802 N N . LEU A 1 106 ? -3.458 6.458 -5.293 1.00 97.31 106 LEU A N 1
ATOM 803 C CA . LEU A 1 106 ? -4.644 7.272 -5.026 1.00 97.31 106 LEU A CA 1
ATOM 804 C C . LEU A 1 106 ? -5.408 6.786 -3.791 1.00 97.31 106 LEU A C 1
ATOM 806 O O . LEU A 1 106 ? -5.803 7.606 -2.960 1.00 97.31 106 LEU A O 1
ATOM 810 N N . VAL A 1 107 ? -5.575 5.468 -3.624 1.00 94.19 107 VAL A N 1
ATOM 811 C CA . VAL A 1 107 ? -6.216 4.909 -2.419 1.00 94.19 107 VAL A CA 1
ATOM 812 C C . VAL A 1 107 ? -5.409 5.279 -1.175 1.00 94.19 107 VAL A C 1
ATOM 814 O O . VAL A 1 107 ? -5.977 5.741 -0.184 1.00 94.19 107 VAL A O 1
ATOM 817 N N . GLY A 1 108 ? -4.084 5.147 -1.239 1.00 94.62 108 GLY A N 1
ATOM 818 C CA . GLY A 1 108 ? -3.188 5.509 -0.152 1.00 94.62 108 GLY A CA 1
ATOM 819 C C . GLY A 1 108 ? -3.255 6.994 0.203 1.00 94.62 108 GLY A C 1
ATOM 820 O O . GLY A 1 108 ? -3.401 7.341 1.375 1.00 94.62 108 GLY A O 1
ATOM 821 N N . ALA A 1 109 ? -3.252 7.871 -0.805 1.00 95.31 109 ALA A N 1
ATOM 822 C CA . ALA A 1 109 ? -3.396 9.313 -0.617 1.00 95.31 109 ALA A CA 1
ATOM 823 C C . ALA A 1 109 ? -4.718 9.684 0.076 1.00 95.31 109 ALA A C 1
ATOM 825 O O . ALA A 1 109 ? -4.722 10.488 1.012 1.00 95.31 109 ALA A O 1
ATOM 826 N N . VAL A 1 110 ? -5.833 9.065 -0.328 1.00 95.25 110 VAL A N 1
ATOM 827 C CA . VAL A 1 110 ? -7.143 9.287 0.302 1.00 95.25 110 VAL A CA 1
ATOM 828 C C . VAL A 1 110 ? -7.147 8.805 1.752 1.00 95.25 110 VAL A C 1
ATOM 830 O O . VAL A 1 110 ? -7.642 9.523 2.620 1.00 95.25 110 VAL A O 1
ATOM 833 N N . LEU A 1 111 ? -6.578 7.634 2.048 1.00 91.81 111 LEU A N 1
ATOM 834 C CA . LEU A 1 111 ? -6.503 7.121 3.419 1.00 91.81 111 LEU A CA 1
ATOM 835 C C . LEU A 1 111 ? -5.662 8.026 4.325 1.00 91.81 111 LEU A C 1
ATOM 837 O O . LEU A 1 111 ? -6.117 8.373 5.414 1.00 91.81 111 LEU A O 1
ATOM 841 N N . CYS A 1 112 ? -4.506 8.498 3.852 1.00 92.31 112 CYS A N 1
ATOM 842 C CA . CYS A 1 112 ? -3.687 9.466 4.585 1.00 92.31 112 CYS A CA 1
ATOM 843 C C . CYS A 1 112 ? -4.432 10.790 4.819 1.00 92.31 112 CYS A C 1
ATOM 845 O O . CYS A 1 112 ? -4.391 11.351 5.916 1.00 92.31 112 CYS A O 1
ATOM 847 N N . TRP A 1 113 ? -5.149 11.290 3.809 1.00 91.56 113 TRP A N 1
ATOM 848 C CA . TRP A 1 113 ? -5.938 12.517 3.928 1.00 91.56 113 TRP A CA 1
ATOM 849 C C . TRP A 1 113 ? -7.094 12.375 4.925 1.00 91.56 113 TRP A C 1
ATOM 851 O O . TRP A 1 113 ? -7.295 13.250 5.772 1.00 91.56 113 TRP A O 1
ATOM 861 N N . LEU A 1 114 ? -7.829 11.261 4.870 1.00 90.00 114 LEU A N 1
ATOM 862 C CA . LEU A 1 114 ? -8.905 10.957 5.811 1.00 90.00 114 LEU A CA 1
ATOM 863 C C . LEU A 1 114 ? -8.372 10.783 7.233 1.00 90.00 114 LEU A C 1
ATOM 865 O O . LEU A 1 114 ? -8.974 11.314 8.164 1.00 90.00 114 LEU A O 1
ATOM 869 N N . ALA A 1 115 ? -7.245 10.094 7.405 1.00 87.88 115 ALA A N 1
ATOM 870 C CA . ALA A 1 115 ? -6.602 9.932 8.703 1.00 87.88 115 ALA A CA 1
ATOM 871 C C . ALA A 1 115 ? -6.170 11.289 9.285 1.00 87.88 115 ALA A C 1
ATOM 873 O O . ALA A 1 115 ? -6.417 11.565 10.457 1.00 87.88 115 ALA A O 1
ATOM 874 N N . LYS A 1 116 ? -5.624 12.193 8.457 1.00 87.75 116 LYS A N 1
ATOM 875 C CA . LYS A 1 116 ? -5.276 13.559 8.882 1.00 87.75 116 LYS A CA 1
ATOM 876 C C . LYS A 1 116 ? -6.502 14.380 9.293 1.00 87.75 116 LYS A C 1
ATOM 878 O O . LYS A 1 116 ? -6.434 15.077 10.295 1.00 87.75 116 LYS A O 1
ATOM 883 N N . LYS A 1 117 ? -7.615 14.296 8.553 1.00 85.25 117 LYS A N 1
ATOM 884 C CA . LYS A 1 117 ? -8.865 15.009 8.891 1.00 85.25 117 LYS A CA 1
ATOM 885 C C . LYS A 1 117 ? -9.538 14.509 10.167 1.00 85.25 117 LYS A C 1
ATOM 887 O O . LYS A 1 117 ? -10.322 15.243 10.756 1.00 85.25 117 LYS A O 1
ATOM 892 N N . ARG A 1 118 ? -9.302 13.250 10.536 1.00 79.12 118 ARG A N 1
ATOM 893 C CA . ARG A 1 118 ? -9.932 12.614 11.697 1.00 79.12 118 ARG A CA 1
ATOM 894 C C . ARG A 1 118 ? -9.166 12.822 12.989 1.00 79.12 118 ARG A C 1
ATOM 896 O O . ARG A 1 118 ? -9.802 12.729 14.028 1.00 79.12 118 ARG A O 1
ATOM 903 N N . LYS A 1 119 ? -7.870 13.158 12.933 1.00 69.38 119 LYS A N 1
ATOM 904 C CA . LYS A 1 119 ? -7.151 13.653 14.112 1.00 69.38 119 LYS A CA 1
ATOM 905 C C . LYS A 1 119 ? -7.867 14.925 14.589 1.00 69.38 119 LYS A C 1
ATOM 907 O O . LYS A 1 119 ? -7.800 15.925 13.870 1.00 69.38 119 LYS A O 1
ATOM 912 N N . PRO A 1 120 ? -8.594 14.908 15.727 1.00 52.78 120 PRO A N 1
ATOM 913 C CA . PRO A 1 120 ? -9.124 16.144 16.278 1.00 52.78 120 PRO A CA 1
ATOM 914 C C . PRO A 1 120 ? -7.933 17.064 16.546 1.00 52.78 120 PRO A C 1
ATOM 916 O O . PRO A 1 120 ? -6.871 16.581 16.945 1.00 52.78 120 PRO A O 1
ATOM 919 N N . ALA A 1 121 ? -8.098 18.360 16.276 1.00 57.41 121 ALA A N 1
ATOM 920 C CA . ALA A 1 121 ? -7.145 19.373 16.700 1.00 57.41 121 ALA A CA 1
ATOM 921 C C . ALA A 1 121 ? -6.936 19.203 18.212 1.00 57.41 121 ALA A C 1
ATOM 923 O O . ALA A 1 121 ? -7.826 19.503 19.002 1.00 57.41 121 ALA A O 1
ATOM 924 N N . GLN A 1 122 ? -5.816 18.591 18.589 1.00 52.50 122 GLN A N 1
ATOM 925 C CA . GLN A 1 122 ? -5.294 18.639 19.944 1.00 52.50 122 GLN A CA 1
ATOM 926 C C . GLN A 1 122 ? -4.505 19.940 20.029 1.00 52.50 122 GLN A C 1
ATOM 928 O O . GLN A 1 122 ? -3.286 19.911 19.920 1.00 52.50 122 GLN A O 1
ATOM 933 N N . ASP A 1 123 ? -5.234 21.048 20.144 1.00 44.75 123 ASP A N 1
ATOM 934 C CA . ASP A 1 123 ? -4.740 22.322 20.665 1.00 44.75 123 ASP A CA 1
ATOM 935 C C . ASP A 1 123 ? -5.643 22.718 21.842 1.00 44.75 123 ASP A C 1
ATOM 937 O O . ASP A 1 123 ? -6.886 22.700 21.660 1.00 44.75 123 ASP A O 1
#

Sequence (123 aa):
MELLIPLAPFLTLFGIVWIAYWFNAGNRKQVQETLRTAINSGQQLTPETIKALGAPVRNDDRDMTVGAVLIAIAAAFIILGLVIFIVQDQPEVALIMTGVASFPGLVGAVLCWLAKKRKPAQD